Protein AF-A0A497LAI3-F1 (afdb_monomer_lite)

Foldseek 3Di:
DEAEAEQDPAWAWADADNDIDIHGHNPFHKDKDKDWDFDAWDADPNDTHTDTDIDIHDIPRDDDFDAPPPPPDPDDDDWDDDPDDTDDPLPVPRGDGNYAYEHDPSRLVNVASPPRYWYAPPPPQFDADPVRDGPHGHDIDHD

Radius of gyration: 18.86 Å; chains: 1; bounding box: 52×31×52 Å

Structure (mmCIF, N/CA/C/O backbone):
data_AF-A0A497LAI3-F1
#
_entry.id   AF-A0A497LAI3-F1
#
loop_
_atom_site.group_PDB
_atom_site.id
_atom_site.type_symbol
_atom_site.label_atom_id
_atom_site.label_alt_id
_atom_site.label_comp_id
_atom_site.label_asym_id
_atom_site.label_entity_id
_atom_site.label_seq_id
_atom_site.pdbx_PDB_ins_code
_atom_site.Cartn_x
_atom_site.Cartn_y
_atom_site.Cartn_z
_atom_site.occupancy
_atom_site.B_iso_or_equiv
_atom_site.auth_seq_id
_atom_site.auth_comp_id
_atom_site.auth_asym_id
_atom_site.auth_atom_id
_atom_site.pdbx_PDB_model_num
ATOM 1 N N . MET A 1 1 ? 11.352 2.449 -19.267 1.00 61.62 1 MET A N 1
ATOM 2 C CA . MET A 1 1 ? 9.940 2.072 -19.032 1.00 61.62 1 MET A CA 1
ATOM 3 C C . MET A 1 1 ? 9.819 1.631 -17.586 1.00 61.62 1 MET A C 1
ATOM 5 O O . MET A 1 1 ? 10.649 0.837 -17.163 1.00 61.62 1 MET A O 1
ATOM 9 N N . MET A 1 2 ? 8.850 2.164 -16.842 1.00 74.44 2 MET A N 1
ATOM 10 C CA . MET A 1 2 ? 8.642 1.835 -15.427 1.00 74.44 2 MET A CA 1
ATOM 11 C C . MET A 1 2 ? 8.018 0.441 -15.284 1.00 74.44 2 MET A C 1
ATOM 13 O O . MET A 1 2 ? 7.050 0.126 -15.982 1.00 74.44 2 MET A O 1
ATOM 17 N N . ARG A 1 3 ? 8.569 -0.398 -14.402 1.00 90.38 3 ARG A N 1
ATOM 18 C CA . ARG A 1 3 ? 8.082 -1.766 -14.154 1.00 90.38 3 ARG A CA 1
ATOM 19 C C . ARG A 1 3 ? 7.230 -1.810 -12.889 1.00 90.38 3 ARG A C 1
ATOM 21 O O . ARG A 1 3 ? 7.568 -1.169 -11.905 1.00 90.38 3 ARG A O 1
ATOM 28 N N . ILE A 1 4 ? 6.155 -2.597 -12.884 1.00 95.25 4 ILE A N 1
ATOM 29 C CA . ILE A 1 4 ? 5.364 -2.865 -11.675 1.00 95.25 4 ILE A CA 1
ATOM 30 C C . ILE A 1 4 ? 5.711 -4.243 -11.103 1.00 95.25 4 ILE A C 1
ATOM 32 O O . ILE A 1 4 ? 5.811 -5.219 -11.849 1.00 95.25 4 ILE A O 1
ATOM 36 N N . VAL A 1 5 ? 5.903 -4.327 -9.787 1.00 97.69 5 VAL A N 1
ATOM 37 C CA . VAL A 1 5 ? 6.296 -5.554 -9.083 1.00 97.69 5 VAL A CA 1
ATOM 38 C C . VAL A 1 5 ? 5.352 -5.782 -7.909 1.00 97.69 5 VAL A C 1
ATOM 40 O O . VAL A 1 5 ? 5.279 -4.976 -6.985 1.00 97.69 5 VAL A O 1
ATOM 43 N N . ASN A 1 6 ? 4.620 -6.892 -7.929 1.00 98.50 6 ASN A N 1
ATOM 44 C CA . ASN A 1 6 ? 3.705 -7.242 -6.851 1.00 98.50 6 ASN A CA 1
ATOM 45 C C . ASN A 1 6 ? 4.442 -7.989 -5.732 1.00 98.50 6 ASN A C 1
ATOM 47 O O . ASN A 1 6 ? 4.871 -9.131 -5.908 1.00 98.50 6 ASN A O 1
ATOM 51 N N . LEU A 1 7 ? 4.584 -7.329 -4.585 1.00 98.56 7 LEU A N 1
ATOM 52 C CA . LEU A 1 7 ? 5.184 -7.863 -3.364 1.00 98.56 7 LEU A CA 1
ATOM 53 C C . LEU A 1 7 ? 4.129 -8.360 -2.362 1.00 98.56 7 LEU A C 1
ATOM 55 O O . LEU A 1 7 ? 4.399 -8.463 -1.164 1.00 98.56 7 LEU A O 1
ATOM 59 N N . THR A 1 8 ? 2.914 -8.641 -2.830 1.00 98.06 8 THR A N 1
ATOM 60 C CA . THR A 1 8 ? 1.874 -9.310 -2.044 1.00 98.06 8 THR A CA 1
ATOM 61 C C . THR A 1 8 ? 1.844 -10.815 -2.358 1.00 98.06 8 THR A C 1
ATOM 63 O O . THR A 1 8 ? 2.359 -11.237 -3.396 1.00 98.06 8 THR A O 1
ATOM 66 N N . PRO A 1 9 ? 1.267 -11.660 -1.479 1.00 97.56 9 PRO A N 1
ATOM 67 C CA . PRO A 1 9 ? 1.228 -13.112 -1.692 1.00 97.56 9 PRO A CA 1
ATOM 68 C C . PRO A 1 9 ? 0.293 -13.562 -2.823 1.00 97.56 9 PRO A C 1
ATOM 70 O O . PRO A 1 9 ? 0.377 -14.706 -3.265 1.00 97.56 9 PRO A O 1
ATOM 73 N N . HIS A 1 10 ? -0.624 -12.696 -3.254 1.00 95.56 10 HIS A N 1
ATOM 74 C CA . HIS A 1 10 ? -1.696 -13.034 -4.184 1.00 95.56 10 HIS A CA 1
ATOM 75 C C . HIS A 1 10 ? -1.657 -12.128 -5.407 1.00 95.56 10 HIS A C 1
ATOM 77 O O . HIS A 1 10 ? -1.018 -11.075 -5.407 1.00 95.56 10 HIS A O 1
ATOM 83 N N . GLU A 1 11 ? -2.339 -12.542 -6.469 1.00 97.69 11 GLU A N 1
ATOM 84 C CA . GLU A 1 11 ? -2.521 -11.679 -7.626 1.00 97.69 11 GLU A CA 1
ATOM 85 C C . GLU A 1 11 ? -3.295 -10.410 -7.257 1.00 97.69 11 GLU A C 1
ATOM 87 O O . GLU A 1 11 ? -4.201 -10.424 -6.423 1.00 97.69 11 GLU A O 1
ATOM 92 N N . ILE A 1 12 ? -2.935 -9.306 -7.904 1.00 98.31 12 ILE A N 1
ATOM 93 C CA . ILE A 1 12 ? -3.687 -8.059 -7.818 1.00 98.31 12 ILE A CA 1
ATOM 94 C C . ILE A 1 12 ? -4.384 -7.844 -9.147 1.00 98.31 12 ILE A C 1
ATOM 96 O O . ILE A 1 12 ? -3.738 -7.693 -10.184 1.00 98.31 12 ILE A O 1
ATOM 100 N N . VAL A 1 13 ? -5.710 -7.818 -9.105 1.00 98.38 13 VAL A N 1
ATOM 101 C CA . VAL A 1 13 ? -6.540 -7.542 -10.272 1.00 98.38 13 VAL A CA 1
ATOM 102 C C . VAL A 1 13 ? -6.933 -6.071 -10.261 1.00 98.38 13 VAL A C 1
ATOM 104 O O . VAL A 1 13 ? -7.577 -5.593 -9.330 1.00 98.38 13 VAL A O 1
ATOM 107 N N . LEU A 1 14 ? -6.567 -5.359 -11.319 1.00 98.06 14 LEU A N 1
ATOM 108 C CA . LEU A 1 14 ? -7.001 -4.001 -11.605 1.00 98.06 14 LEU A CA 1
ATOM 109 C C . LEU A 1 14 ? -8.115 -4.022 -12.647 1.00 98.06 14 LEU A C 1
ATOM 111 O O . LEU A 1 14 ? -7.978 -4.666 -13.687 1.00 98.06 14 LEU A O 1
ATOM 115 N N . GLN A 1 15 ? -9.182 -3.271 -12.402 1.00 97.94 15 GLN A N 1
ATOM 116 C CA . GLN A 1 15 ? -10.223 -2.990 -13.386 1.00 97.94 15 GLN A CA 1
ATOM 117 C C . GLN A 1 15 ? -10.298 -1.476 -13.574 1.00 97.94 15 GLN A C 1
ATOM 119 O O . GLN A 1 15 ? -10.856 -0.766 -12.741 1.00 97.94 15 GLN A O 1
ATOM 124 N N . VAL A 1 16 ? -9.709 -0.974 -14.659 1.00 95.56 16 VAL A N 1
ATOM 125 C CA . VAL A 1 16 ? -9.631 0.466 -14.939 1.00 95.56 16 VAL A CA 1
ATOM 126 C C . VAL A 1 16 ? -10.202 0.732 -16.319 1.00 95.56 16 VAL A C 1
ATOM 128 O O . VAL A 1 16 ? -9.764 0.143 -17.311 1.00 95.56 16 VAL A O 1
ATOM 131 N N . SER A 1 17 ? -11.187 1.631 -16.388 1.00 91.12 17 SER A N 1
ATOM 132 C CA . SER A 1 17 ? -12.014 1.802 -17.587 1.00 91.12 17 SER A CA 1
ATOM 133 C C . SER A 1 17 ? -12.586 0.439 -18.024 1.00 91.12 17 SER A C 1
ATOM 135 O O . SER A 1 17 ? -13.178 -0.271 -17.214 1.00 91.12 17 SER A O 1
ATOM 137 N N . ASN A 1 18 ? -12.335 0.019 -19.265 1.00 91.50 18 ASN A N 1
ATOM 138 C CA . ASN A 1 18 ? -12.791 -1.263 -19.809 1.00 91.50 18 ASN A CA 1
ATOM 139 C C . ASN A 1 18 ? -11.685 -2.328 -19.857 1.00 91.50 18 ASN A C 1
ATOM 141 O O . ASN A 1 18 ? -11.802 -3.306 -20.593 1.00 91.50 18 ASN A O 1
ATOM 145 N N . LYS A 1 19 ? -10.583 -2.137 -19.122 1.00 96.56 19 LYS A N 1
ATOM 146 C CA . LYS A 1 19 ? -9.452 -3.070 -19.112 1.00 96.56 19 LYS A CA 1
ATOM 147 C C . LYS A 1 19 ? -9.316 -3.748 -17.758 1.00 96.56 19 LYS A C 1
ATOM 149 O O . LYS A 1 19 ? -9.312 -3.085 -16.721 1.00 96.56 19 LYS A O 1
ATOM 154 N N . ARG A 1 20 ? -9.133 -5.067 -17.808 1.00 97.50 20 ARG A N 1
ATOM 155 C CA . ARG A 1 20 ? -8.759 -5.899 -16.668 1.00 97.50 20 ARG A CA 1
ATOM 156 C C . ARG A 1 20 ? -7.283 -6.257 -16.778 1.00 97.50 20 ARG A C 1
ATOM 158 O O . ARG A 1 20 ? -6.852 -6.758 -17.812 1.00 97.50 20 ARG A O 1
ATOM 165 N N . ILE A 1 21 ? -6.516 -5.971 -15.736 1.00 97.19 21 ILE A N 1
ATOM 166 C CA . ILE A 1 21 ? -5.075 -6.215 -15.678 1.0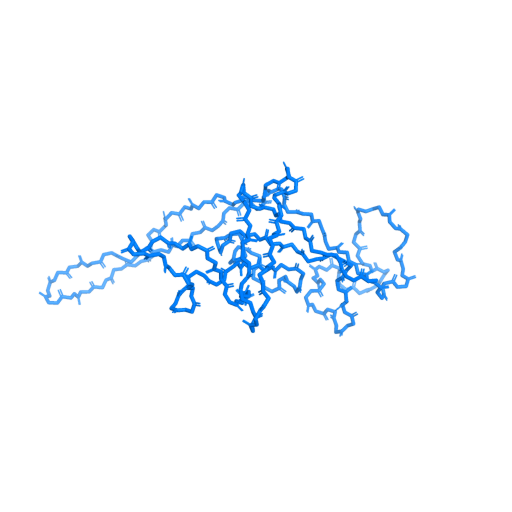0 97.19 21 ILE A CA 1
ATOM 167 C C . ILE A 1 21 ? -4.808 -7.054 -14.435 1.00 97.19 21 ILE A C 1
ATOM 169 O O . ILE A 1 21 ? -5.164 -6.644 -13.335 1.00 97.19 21 ILE A O 1
ATOM 173 N N . THR A 1 22 ? -4.165 -8.203 -14.598 1.00 97.94 22 THR A N 1
ATOM 174 C CA . THR A 1 22 ? -3.734 -9.041 -13.475 1.00 97.94 22 THR A CA 1
ATOM 175 C C . THR A 1 22 ? -2.235 -8.877 -13.280 1.00 97.94 22 THR A C 1
ATOM 177 O O . THR A 1 22 ? -1.459 -9.062 -14.215 1.00 97.94 22 THR A O 1
ATOM 180 N N . ILE A 1 23 ? -1.826 -8.527 -12.063 1.00 98.06 23 ILE A N 1
ATOM 181 C CA . ILE A 1 23 ? -0.425 -8.414 -11.670 1.00 98.06 23 ILE A CA 1
ATOM 182 C C . ILE A 1 23 ? -0.089 -9.640 -10.809 1.00 98.06 23 ILE A C 1
ATOM 184 O O . ILE A 1 23 ? -0.493 -9.688 -9.639 1.00 98.06 23 ILE A O 1
ATOM 188 N N . PRO A 1 24 ? 0.622 -10.644 -11.355 1.00 98.25 24 PRO A N 1
ATOM 189 C CA . PRO A 1 24 ? 0.955 -11.851 -10.610 1.00 98.25 24 PRO A CA 1
ATOM 190 C C . PRO A 1 24 ? 1.927 -11.531 -9.468 1.00 98.25 24 PRO A C 1
ATOM 192 O O . PRO A 1 24 ? 2.707 -10.581 -9.586 1.00 98.25 24 PRO A O 1
ATOM 195 N N . PRO A 1 25 ? 1.911 -12.303 -8.369 1.00 98.31 25 PRO A N 1
ATOM 196 C CA . PRO A 1 25 ? 2.889 -12.148 -7.301 1.00 98.31 25 PRO A CA 1
ATOM 197 C C . PRO A 1 25 ? 4.307 -12.361 -7.844 1.00 98.31 25 PRO A C 1
ATOM 199 O O . PRO A 1 25 ? 4.557 -13.256 -8.649 1.00 98.31 25 PRO A O 1
ATOM 202 N N . SER A 1 26 ? 5.258 -11.554 -7.381 1.00 98.00 26 SER A N 1
ATOM 203 C CA . SER A 1 26 ? 6.665 -11.648 -7.801 1.00 98.00 26 SER A CA 1
ATOM 204 C C . SER A 1 26 ? 7.419 -12.837 -7.192 1.00 98.00 26 SER A C 1
ATOM 206 O O . SER A 1 26 ? 8.564 -13.091 -7.558 1.00 98.00 26 SER A O 1
ATOM 208 N N . GLY A 1 27 ? 6.817 -13.522 -6.215 1.00 97.56 27 GLY A N 1
ATOM 209 C CA . GLY A 1 27 ? 7.474 -14.525 -5.371 1.00 97.56 27 GLY A CA 1
ATOM 210 C C . GLY A 1 27 ? 8.221 -13.934 -4.168 1.00 97.56 27 GLY A C 1
ATOM 211 O O . GLY A 1 27 ? 8.497 -14.653 -3.211 1.00 97.56 27 GLY A O 1
ATOM 212 N N . ARG A 1 28 ? 8.490 -12.621 -4.157 1.00 97.69 28 ARG A N 1
ATOM 213 C CA . ARG A 1 28 ? 8.965 -11.884 -2.977 1.00 97.69 28 ARG A CA 1
ATOM 214 C C . ARG A 1 28 ? 7.779 -11.223 -2.280 1.00 97.69 28 ARG A C 1
ATOM 216 O O . ARG A 1 28 ? 6.947 -10.618 -2.944 1.00 97.69 28 ARG A O 1
ATOM 223 N N . ILE A 1 29 ? 7.715 -11.312 -0.952 1.00 98.31 29 ILE A N 1
ATOM 224 C CA . ILE A 1 29 ? 6.621 -10.733 -0.160 1.00 98.31 29 ILE A CA 1
ATOM 225 C C . ILE A 1 29 ? 7.185 -9.676 0.785 1.00 98.31 29 ILE A C 1
ATOM 227 O O . ILE A 1 29 ? 8.052 -9.990 1.600 1.00 98.31 29 ILE A O 1
ATOM 231 N N . ALA A 1 30 ? 6.668 -8.450 0.701 1.00 98.12 30 ALA A N 1
ATOM 232 C CA . ALA A 1 30 ? 6.975 -7.399 1.661 1.00 98.12 30 ALA A CA 1
ATOM 233 C C . ALA A 1 30 ? 6.068 -7.524 2.893 1.00 98.12 30 ALA A C 1
ATOM 235 O O . ALA A 1 30 ? 4.853 -7.714 2.764 1.00 98.12 30 ALA A O 1
ATOM 236 N N . ARG A 1 31 ? 6.644 -7.424 4.092 1.00 97.44 31 ARG A N 1
ATOM 237 C CA . ARG A 1 31 ? 5.928 -7.572 5.366 1.00 97.44 31 ARG A CA 1
ATOM 238 C C . ARG A 1 31 ? 6.391 -6.533 6.372 1.00 97.44 31 ARG A C 1
ATOM 240 O O . ARG A 1 31 ? 7.513 -6.046 6.311 1.00 97.44 31 ARG A O 1
ATOM 247 N N . VAL A 1 32 ? 5.506 -6.222 7.307 1.00 97.62 32 VAL A N 1
ATOM 248 C CA . VAL A 1 32 ? 5.807 -5.398 8.470 1.00 97.62 32 VAL A CA 1
ATOM 249 C C . VAL A 1 32 ? 5.136 -6.024 9.683 1.00 97.62 32 VAL A C 1
ATOM 251 O O . VAL A 1 32 ? 3.990 -6.470 9.594 1.00 97.62 32 VAL A O 1
ATOM 254 N N . ALA A 1 33 ? 5.860 -6.104 10.795 1.00 96.25 33 ALA A N 1
ATOM 255 C CA . ALA A 1 33 ? 5.272 -6.481 12.073 1.00 96.25 33 ALA A CA 1
ATOM 256 C C . ALA A 1 33 ? 4.512 -5.284 12.660 1.00 96.25 33 ALA A C 1
ATOM 258 O O . ALA A 1 33 ? 4.936 -4.144 12.498 1.00 96.25 33 ALA A O 1
ATOM 259 N N . THR A 1 34 ? 3.410 -5.528 13.363 1.00 96.31 34 THR A N 1
ATOM 260 C CA . THR A 1 34 ? 2.640 -4.473 14.038 1.00 96.31 34 THR A CA 1
ATOM 261 C C . THR A 1 34 ? 2.497 -4.793 15.514 1.00 96.31 34 THR A C 1
ATOM 263 O O . THR A 1 34 ? 2.201 -5.937 15.864 1.00 96.31 34 THR A O 1
ATOM 266 N N . LYS A 1 35 ? 2.631 -3.783 16.371 1.00 96.06 35 LYS A N 1
ATOM 267 C CA . LYS A 1 35 ? 2.371 -3.878 17.809 1.00 96.06 35 LYS A CA 1
ATOM 268 C C . LYS A 1 35 ? 1.316 -2.847 18.200 1.00 96.06 35 LYS A C 1
ATOM 270 O O . LYS A 1 35 ? 1.428 -1.690 17.817 1.00 96.06 35 LYS A O 1
ATOM 275 N N . GLN A 1 36 ? 0.304 -3.262 18.962 1.00 97.19 36 GLN A N 1
ATOM 276 C CA . GLN A 1 36 ? -0.614 -2.318 19.603 1.00 97.19 36 GLN A CA 1
ATOM 277 C C . GLN A 1 36 ? 0.030 -1.810 20.892 1.00 97.19 36 GLN A C 1
ATOM 279 O O . GLN A 1 36 ? 0.456 -2.610 21.730 1.00 97.19 36 GLN A O 1
ATOM 284 N N . VAL A 1 37 ? 0.118 -0.494 21.037 1.00 96.94 37 VAL A N 1
ATOM 285 C CA . VAL A 1 37 ? 0.685 0.166 22.215 1.00 96.94 37 VAL A CA 1
ATOM 286 C C . VAL A 1 37 ? -0.374 1.082 22.802 1.00 96.94 37 VAL A C 1
ATOM 288 O O . VAL A 1 37 ? -0.983 1.862 22.075 1.00 96.94 37 VAL A O 1
ATOM 291 N N . TYR A 1 38 ? -0.626 0.932 24.102 1.00 97.44 38 TYR A N 1
ATOM 292 C CA . TYR A 1 38 ? -1.518 1.825 24.836 1.00 97.44 38 TYR A CA 1
ATOM 293 C C . TYR A 1 38 ? -0.961 3.248 24.756 1.00 97.44 38 TYR A C 1
ATOM 295 O O . TYR A 1 38 ? 0.227 3.450 25.013 1.00 97.44 38 TYR A O 1
ATOM 303 N N . GLU A 1 39 ? -1.802 4.205 24.385 1.00 97.44 39 GLU A N 1
ATOM 304 C CA . GLU A 1 39 ? -1.422 5.609 24.237 1.00 97.44 39 GLU A CA 1
ATOM 305 C C . GLU A 1 39 ? -2.120 6.488 25.277 1.00 97.44 39 GLU A C 1
ATOM 307 O O . GLU A 1 39 ? -1.443 7.265 25.944 1.00 97.44 39 GLU A O 1
ATOM 312 N N . ASP A 1 40 ? -3.435 6.339 25.456 1.00 97.81 40 ASP A N 1
ATOM 313 C CA . ASP A 1 40 ? -4.223 7.154 26.391 1.00 97.81 40 ASP A CA 1
ATOM 314 C C . ASP A 1 40 ? -5.580 6.489 26.709 1.00 97.81 40 ASP A C 1
ATOM 316 O O . ASP A 1 40 ? -5.834 5.364 26.279 1.00 97.81 40 ASP A O 1
ATOM 320 N N . SER A 1 41 ? -6.478 7.168 27.420 1.00 97.88 41 SER A N 1
ATOM 321 C CA . SER A 1 41 ? -7.887 6.792 27.558 1.00 97.88 41 SER A CA 1
ATOM 322 C C . SER A 1 41 ? -8.818 7.998 27.388 1.00 97.88 41 SER A C 1
ATOM 324 O O . SER A 1 41 ? -8.434 9.153 27.555 1.00 97.88 41 SER A O 1
ATOM 326 N N . VAL A 1 42 ? -10.073 7.743 27.012 1.00 98.19 42 VAL A N 1
ATOM 327 C CA . VAL A 1 42 ? -11.116 8.773 26.914 1.00 98.19 42 VAL A CA 1
ATOM 328 C C . VAL A 1 42 ? -12.396 8.309 27.594 1.00 98.19 42 VAL A C 1
ATOM 330 O O . VAL A 1 42 ? -12.811 7.160 27.455 1.00 98.19 42 VAL A O 1
ATOM 333 N N . THR A 1 43 ? -13.056 9.215 28.314 1.00 98.31 43 THR A N 1
ATOM 334 C CA . THR A 1 43 ? -14.343 8.927 28.955 1.00 98.31 43 THR A CA 1
ATOM 335 C C . THR A 1 43 ? -15.494 9.138 27.977 1.00 98.31 43 THR A C 1
ATOM 337 O O . THR A 1 43 ? -15.744 10.257 27.529 1.00 98.31 43 THR A O 1
ATOM 340 N N . VAL A 1 44 ? -16.255 8.079 27.701 1.00 97.88 44 VAL A N 1
ATOM 341 C CA . VAL A 1 44 ? -17.467 8.114 26.873 1.00 97.88 44 VAL A CA 1
ATOM 342 C C . VAL A 1 44 ? -18.646 7.647 27.719 1.00 97.88 44 VAL A C 1
ATOM 344 O O . VAL A 1 44 ? -18.679 6.505 28.167 1.00 97.88 44 VAL A O 1
ATOM 347 N N . ASN A 1 45 ? -19.619 8.532 27.968 1.00 97.06 45 ASN A N 1
ATOM 348 C CA . ASN A 1 45 ? -20.795 8.249 28.809 1.00 97.06 45 ASN A CA 1
ATOM 349 C C . ASN A 1 45 ? -20.445 7.697 30.208 1.00 97.06 45 ASN A C 1
ATOM 351 O O . ASN A 1 45 ? -21.130 6.821 30.730 1.00 97.06 45 ASN A O 1
ATOM 355 N N . GLY A 1 46 ? -19.358 8.195 30.806 1.00 96.19 46 GLY A N 1
ATOM 356 C CA . GLY A 1 46 ? -18.882 7.751 32.121 1.00 96.19 46 GLY A CA 1
ATOM 357 C C . GLY A 1 46 ? -18.075 6.447 32.116 1.00 96.19 46 GLY A C 1
ATOM 358 O O . GLY A 1 46 ? -17.676 6.000 33.186 1.00 96.19 46 GLY A O 1
ATOM 359 N N . VAL A 1 47 ? -17.811 5.851 30.948 1.00 97.88 47 VAL A N 1
ATOM 360 C CA . VAL A 1 47 ? -16.954 4.665 30.797 1.00 97.88 47 VAL A CA 1
ATOM 361 C C . VAL A 1 47 ? -15.596 5.084 30.246 1.00 97.88 47 VAL A C 1
ATOM 363 O O . VAL A 1 47 ? -15.531 5.778 29.233 1.00 97.88 47 VAL A O 1
ATOM 366 N N . GLU A 1 48 ? -14.519 4.653 30.898 1.00 97.75 48 GLU A N 1
ATOM 367 C CA . GLU A 1 48 ? -13.153 4.847 30.411 1.00 97.75 48 GLU A CA 1
ATOM 368 C C . GLU A 1 48 ? -12.856 3.867 29.266 1.00 97.75 48 GLU A C 1
ATOM 370 O O . GLU A 1 48 ? -12.957 2.649 29.428 1.00 97.75 48 GLU A O 1
ATOM 375 N N . VAL A 1 49 ? -12.515 4.399 28.093 1.00 98.31 49 VAL A N 1
ATOM 376 C CA . VAL A 1 49 ? -12.213 3.627 26.883 1.00 98.31 49 VAL A CA 1
ATOM 377 C C . VAL A 1 49 ? -10.739 3.823 26.525 1.00 98.31 49 VAL A C 1
ATOM 379 O O . VAL A 1 49 ? -10.331 4.964 26.298 1.00 98.31 49 VAL A O 1
ATOM 382 N N . PRO A 1 50 ? -9.924 2.755 26.445 1.00 98.06 50 PRO A N 1
ATOM 383 C CA . PRO A 1 50 ? -8.506 2.891 26.147 1.00 98.06 50 PRO A CA 1
ATOM 384 C C . PRO A 1 50 ? -8.266 3.188 24.663 1.00 98.06 50 PRO A C 1
ATOM 386 O O . PRO A 1 50 ? -8.882 2.600 23.771 1.00 98.06 50 PRO A O 1
ATOM 389 N N . ILE A 1 51 ? -7.311 4.071 24.409 1.00 98.31 51 ILE A N 1
ATOM 390 C CA . ILE A 1 51 ? -6.790 4.449 23.102 1.00 98.31 51 ILE A CA 1
ATOM 391 C C . ILE A 1 51 ? -5.476 3.698 22.896 1.00 98.31 51 ILE A C 1
ATOM 393 O O . ILE A 1 51 ? -4.530 3.823 23.673 1.00 98.31 51 ILE A O 1
ATOM 397 N N . TYR A 1 52 ? -5.422 2.911 21.825 1.00 97.75 52 TYR A N 1
ATOM 398 C CA . TYR A 1 52 ? -4.214 2.231 21.377 1.00 97.75 52 TYR A CA 1
ATOM 399 C C . TYR A 1 52 ? -3.776 2.798 20.035 1.00 97.75 52 TYR A C 1
ATOM 401 O O . TYR A 1 52 ? -4.603 3.059 19.159 1.00 97.75 52 TYR A O 1
ATOM 409 N N . ARG A 1 53 ? -2.463 2.895 19.850 1.00 95.88 53 ARG A N 1
ATOM 410 C CA . ARG A 1 53 ? -1.850 3.180 18.557 1.00 95.88 53 ARG A CA 1
ATOM 411 C C . ARG A 1 53 ? -1.165 1.944 18.000 1.00 95.88 53 ARG A C 1
ATOM 413 O O . ARG A 1 53 ? -0.660 1.093 18.736 1.00 95.88 53 ARG A O 1
ATOM 420 N N . THR A 1 54 ? -1.102 1.880 16.676 1.00 95.25 54 THR A N 1
ATOM 421 C CA . THR A 1 54 ? -0.328 0.853 15.978 1.00 95.25 54 THR A CA 1
ATOM 422 C C . THR A 1 54 ? 1.097 1.346 15.775 1.00 95.25 54 THR A C 1
ATOM 424 O O . THR A 1 54 ? 1.316 2.341 15.091 1.00 95.25 54 THR A O 1
ATOM 427 N N . GLU A 1 55 ? 2.067 0.623 16.321 1.00 95.94 55 GLU A N 1
ATOM 428 C CA . GLU A 1 55 ? 3.480 0.801 16.006 1.00 95.94 55 GLU A CA 1
ATOM 429 C C . GLU A 1 55 ? 3.904 -0.219 14.948 1.00 95.94 55 GLU A C 1
ATOM 431 O O . GLU A 1 55 ? 3.659 -1.424 15.081 1.00 95.94 55 GLU A O 1
ATOM 436 N N . PHE A 1 56 ? 4.539 0.271 13.884 1.00 96.12 56 PHE A N 1
ATOM 437 C CA . PHE A 1 56 ? 5.118 -0.563 12.839 1.00 96.12 56 PHE A CA 1
ATOM 438 C C . PHE A 1 56 ? 6.553 -0.941 13.206 1.00 96.12 56 PHE A C 1
ATOM 440 O O . PHE A 1 56 ? 7.361 -0.095 13.579 1.00 96.12 56 PHE A O 1
ATOM 447 N N . GLY A 1 57 ? 6.869 -2.227 13.090 1.00 94.56 57 GLY A N 1
ATOM 448 C CA . GLY A 1 57 ? 8.234 -2.725 13.168 1.00 94.56 57 GLY A CA 1
ATOM 449 C C . GLY A 1 57 ? 9.008 -2.484 11.871 1.00 94.56 57 GLY A C 1
ATOM 450 O O . GLY A 1 57 ? 8.558 -1.795 10.955 1.00 94.56 57 GLY A O 1
ATOM 451 N N . LYS A 1 58 ? 10.181 -3.114 11.768 1.00 93.31 58 LYS A N 1
ATOM 452 C CA . LYS A 1 58 ? 10.996 -3.076 10.551 1.00 93.31 58 LYS A CA 1
ATOM 453 C C . LYS A 1 58 ? 10.233 -3.688 9.371 1.00 93.31 58 LYS A C 1
ATOM 455 O O . LYS A 1 58 ? 9.648 -4.765 9.494 1.00 93.31 58 LYS A O 1
ATOM 460 N N . VAL A 1 59 ? 10.281 -3.015 8.222 1.00 96.12 59 VAL A N 1
ATOM 461 C CA . VAL A 1 59 ? 9.796 -3.579 6.958 1.00 96.12 59 VAL A CA 1
ATOM 462 C C . VAL A 1 59 ? 10.829 -4.543 6.388 1.00 96.12 59 VAL A C 1
ATOM 464 O O . VAL A 1 59 ? 12.011 -4.221 6.265 1.00 96.12 59 VAL A O 1
ATOM 467 N N . GLU A 1 60 ? 10.362 -5.723 6.004 1.00 95.94 60 GLU A N 1
ATOM 468 C CA . GLU A 1 60 ? 11.151 -6.779 5.378 1.00 95.94 60 GLU A CA 1
ATOM 469 C C . GLU A 1 60 ? 10.623 -7.071 3.973 1.00 95.94 60 GLU A C 1
ATOM 471 O O . GLU A 1 60 ? 9.447 -6.860 3.678 1.00 95.94 60 GLU A O 1
ATOM 476 N N . GLY A 1 61 ? 11.491 -7.554 3.082 1.00 95.19 61 GLY A N 1
ATOM 477 C CA . GLY A 1 61 ? 11.109 -7.955 1.723 1.00 95.19 61 GLY A CA 1
ATOM 478 C C . GLY A 1 61 ? 10.795 -6.807 0.754 1.00 95.19 61 GLY A C 1
ATOM 479 O O . GLY A 1 61 ? 10.561 -7.075 -0.425 1.00 95.19 61 GLY A O 1
ATOM 480 N N . LEU A 1 62 ? 10.833 -5.549 1.206 1.00 95.19 62 LEU A N 1
ATOM 481 C CA . LEU A 1 62 ? 10.756 -4.362 0.353 1.00 95.19 62 LEU A CA 1
ATOM 482 C C . LEU A 1 62 ? 12.160 -3.985 -0.162 1.00 95.19 62 LEU A C 1
A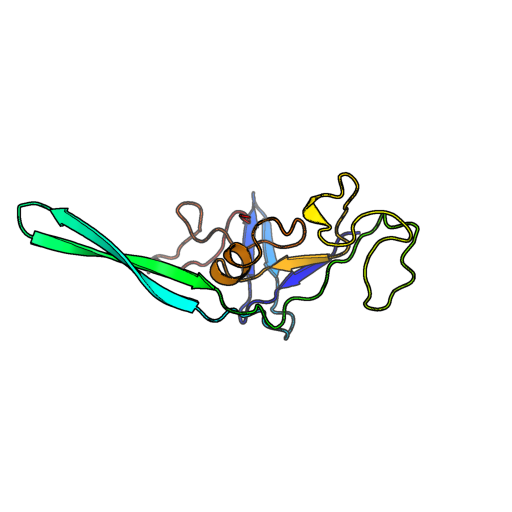TOM 484 O O . LEU A 1 62 ? 13.056 -3.762 0.655 1.00 95.19 62 LEU A O 1
ATOM 488 N N . PRO A 1 63 ? 12.387 -3.904 -1.485 1.00 91.69 63 PRO A N 1
ATOM 489 C CA . PRO A 1 63 ? 13.672 -3.472 -2.027 1.00 91.69 63 PRO A CA 1
ATOM 490 C C . PRO A 1 63 ? 14.018 -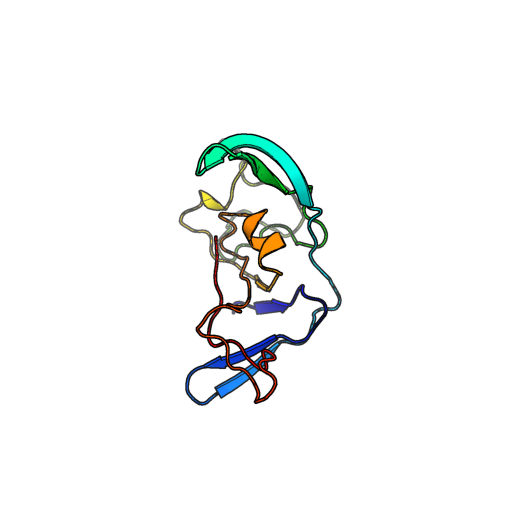2.002 -1.703 1.00 91.69 63 PRO A C 1
ATOM 492 O O . PRO A 1 63 ? 13.123 -1.184 -1.440 1.00 91.69 63 PRO A O 1
ATOM 495 N N . PRO A 1 64 ? 15.315 -1.635 -1.752 1.00 84.38 64 PRO A N 1
ATOM 496 C CA . PRO A 1 64 ? 15.734 -0.240 -1.651 1.00 84.38 64 PRO A CA 1
ATOM 497 C C . PRO A 1 64 ? 15.228 0.580 -2.848 1.00 84.38 64 PRO A C 1
ATOM 499 O O . PRO A 1 64 ? 14.724 0.040 -3.836 1.00 84.38 64 PRO A O 1
ATOM 502 N N . TYR A 1 65 ? 15.369 1.900 -2.753 1.00 78.69 65 TYR A N 1
ATOM 503 C CA . TYR A 1 65 ? 15.010 2.818 -3.828 1.00 78.69 65 TYR A CA 1
ATOM 504 C C . TYR A 1 65 ? 15.787 2.529 -5.116 1.00 78.69 65 TYR A C 1
ATOM 506 O O . TYR A 1 65 ? 16.967 2.182 -5.090 1.00 78.69 65 TYR A O 1
ATOM 514 N N . SER A 1 66 ? 15.126 2.734 -6.253 1.00 74.00 66 SER A N 1
ATOM 515 C CA . SER A 1 66 ? 15.745 2.682 -7.579 1.00 74.00 66 SER A CA 1
ATOM 516 C C . SER A 1 66 ? 15.239 3.857 -8.417 1.00 74.00 66 SER A C 1
ATOM 518 O O . SER A 1 66 ? 14.032 4.067 -8.512 1.00 74.00 66 SER A O 1
ATOM 520 N N . CYS A 1 67 ? 16.150 4.655 -8.983 1.00 74.69 67 CYS A N 1
ATOM 521 C CA . CYS A 1 67 ? 15.820 5.906 -9.672 1.00 74.69 67 CYS A CA 1
ATOM 522 C C . CYS A 1 67 ? 16.394 5.929 -11.095 1.00 74.69 67 CYS A C 1
ATOM 524 O O . CYS A 1 67 ? 17.571 5.630 -11.286 1.00 74.69 67 CYS A O 1
ATOM 526 N N . LEU A 1 68 ? 15.580 6.324 -12.079 1.00 74.12 68 LEU A N 1
ATOM 527 C CA . LEU A 1 68 ? 15.971 6.479 -13.486 1.00 74.12 68 LEU A CA 1
ATOM 528 C C . LEU A 1 68 ? 16.885 7.689 -13.729 1.00 74.12 68 LEU A C 1
ATOM 530 O O . LEU A 1 68 ? 17.735 7.646 -14.612 1.00 74.12 68 LEU A O 1
ATOM 534 N N . ASN A 1 69 ? 16.733 8.749 -12.933 1.00 68.50 69 ASN A N 1
ATOM 535 C CA . ASN A 1 69 ? 17.418 10.032 -13.136 1.00 68.50 69 ASN A CA 1
ATOM 536 C C . ASN A 1 69 ? 18.676 10.203 -12.281 1.00 68.50 69 ASN A C 1
ATOM 538 O O . ASN A 1 69 ? 19.241 11.298 -12.220 1.00 68.50 69 ASN A O 1
ATOM 542 N N . CYS A 1 70 ? 19.118 9.157 -11.580 1.00 64.00 70 CYS A N 1
ATOM 543 C CA . CYS A 1 70 ? 20.264 9.294 -10.699 1.00 64.00 70 CYS A CA 1
ATOM 544 C C . CYS A 1 70 ? 21.575 9.188 -11.483 1.00 64.00 70 CYS A C 1
ATOM 546 O O . CYS A 1 70 ? 22.074 8.102 -11.766 1.00 64.00 70 CYS A O 1
ATOM 548 N N . VAL A 1 71 ? 22.147 10.348 -11.809 1.00 52.81 71 VAL A N 1
ATOM 549 C CA . VAL A 1 71 ? 23.393 10.490 -12.584 1.00 52.81 71 VAL A CA 1
ATOM 550 C C . VAL A 1 71 ? 24.613 9.844 -11.900 1.00 52.81 71 VAL A C 1
ATOM 552 O O . VAL A 1 71 ? 25.623 9.603 -12.554 1.00 52.81 71 VAL A O 1
ATOM 555 N N . HIS A 1 72 ? 24.516 9.528 -10.603 1.00 49.59 72 HIS A N 1
ATOM 556 C CA . HIS A 1 72 ? 25.608 8.990 -9.784 1.00 49.59 72 HIS A CA 1
ATOM 557 C C . HIS A 1 72 ? 25.517 7.481 -9.484 1.00 49.59 72 HIS A C 1
ATOM 559 O O . HIS A 1 72 ? 26.453 6.927 -8.913 1.00 49.59 72 HIS A O 1
ATOM 565 N N . PHE A 1 73 ? 24.450 6.778 -9.887 1.00 50.72 73 PHE A N 1
ATOM 566 C CA . PHE A 1 73 ? 24.259 5.367 -9.525 1.00 50.72 73 PHE A CA 1
ATOM 567 C C . PHE A 1 73 ? 24.660 4.417 -10.655 1.00 50.72 73 PHE A C 1
ATOM 569 O O . PHE A 1 73 ? 23.866 4.070 -11.528 1.00 50.72 73 PHE A O 1
ATOM 576 N N . LYS A 1 74 ? 25.879 3.880 -10.576 1.00 40.78 74 LYS A N 1
ATOM 577 C CA . LYS A 1 74 ? 26.112 2.513 -11.054 1.00 40.78 74 LYS A CA 1
ATOM 578 C C . LYS A 1 74 ? 25.672 1.567 -9.935 1.00 40.78 74 LYS A C 1
ATOM 580 O O . LYS A 1 74 ? 26.372 1.442 -8.942 1.00 40.78 74 LYS A O 1
ATOM 585 N N . ASN A 1 75 ? 24.488 0.973 -10.097 1.00 50.84 75 ASN A N 1
ATOM 586 C CA . ASN A 1 75 ? 23.957 -0.212 -9.405 1.00 50.84 75 ASN A CA 1
ATOM 587 C C . ASN A 1 75 ? 24.901 -0.856 -8.362 1.00 50.84 75 ASN A C 1
ATOM 589 O O . ASN A 1 75 ? 25.806 -1.566 -8.789 1.00 50.84 75 ASN A O 1
ATOM 593 N N . ASN A 1 76 ? 24.684 -0.645 -7.050 1.00 43.28 76 ASN A N 1
ATOM 594 C CA . ASN A 1 76 ? 25.000 -1.591 -5.950 1.00 43.28 76 ASN A CA 1
ATOM 595 C C . ASN A 1 76 ? 24.844 -0.967 -4.537 1.00 43.28 76 ASN A C 1
ATOM 597 O O . ASN A 1 76 ? 25.826 -0.685 -3.862 1.00 43.28 76 ASN A O 1
ATOM 601 N N . GLY A 1 77 ? 23.610 -0.824 -4.043 1.00 49.16 77 GLY A N 1
ATOM 602 C CA . GLY A 1 77 ? 23.326 -0.952 -2.601 1.00 49.16 77 GLY A CA 1
ATOM 603 C C . GLY A 1 77 ? 23.955 0.026 -1.587 1.00 49.16 77 GLY A C 1
ATOM 604 O O . GLY A 1 77 ? 24.229 -0.418 -0.477 1.00 49.16 77 GLY A O 1
ATOM 605 N N . GLY A 1 78 ? 24.139 1.315 -1.888 1.00 41.94 78 GLY A N 1
ATOM 606 C CA . GLY A 1 78 ? 24.637 2.301 -0.911 1.00 41.94 78 GLY A CA 1
ATOM 607 C C . GLY A 1 78 ? 24.259 3.740 -1.272 1.00 41.94 78 GLY A C 1
ATOM 608 O O . GLY A 1 78 ? 24.010 4.022 -2.439 1.00 41.94 78 GLY A O 1
ATOM 609 N N . GLU A 1 79 ? 24.148 4.586 -0.251 1.00 43.56 79 GLU A N 1
ATOM 610 C CA . GLU A 1 79 ? 23.497 5.905 -0.171 1.00 43.56 79 GLU A CA 1
ATOM 611 C C . GLU A 1 79 ? 23.886 6.963 -1.221 1.00 43.56 79 GLU A C 1
ATOM 613 O O . GLU A 1 79 ? 24.981 6.978 -1.782 1.00 43.56 79 GLU A O 1
ATOM 618 N N . CYS A 1 80 ? 22.953 7.891 -1.458 1.00 45.94 80 CYS A N 1
ATOM 619 C CA . CYS A 1 80 ? 23.236 9.158 -2.123 1.00 45.94 80 CYS A CA 1
ATOM 620 C C . CYS A 1 80 ? 24.158 10.001 -1.232 1.00 45.94 80 CYS A C 1
ATOM 622 O O . CYS A 1 80 ? 23.793 10.171 -0.082 1.00 45.94 80 CYS A O 1
ATOM 624 N N . ASP A 1 81 ? 25.229 10.584 -1.789 1.00 49.41 81 ASP A N 1
ATOM 625 C CA . ASP A 1 81 ? 25.714 11.972 -1.573 1.00 49.41 81 ASP A CA 1
ATOM 626 C C . ASP A 1 81 ? 27.223 12.099 -1.247 1.00 49.41 81 ASP A C 1
ATOM 628 O O . ASP A 1 81 ? 27.695 11.498 -0.284 1.00 49.41 81 ASP A O 1
ATOM 632 N N . PRO A 1 82 ? 28.020 12.880 -2.006 1.00 46.44 82 PRO A N 1
ATOM 633 C CA . PRO A 1 82 ? 29.380 13.202 -1.584 1.00 46.44 82 PRO A CA 1
ATOM 634 C C . PRO A 1 82 ? 29.479 14.303 -0.508 1.00 46.44 82 PRO A C 1
ATOM 636 O O . PRO A 1 82 ? 30.481 14.311 0.201 1.00 46.44 82 PRO A O 1
ATOM 639 N N . GLU A 1 83 ? 28.514 15.231 -0.378 1.00 50.44 83 GLU A N 1
ATOM 640 C CA . GLU A 1 83 ? 28.639 16.407 0.523 1.00 50.44 83 GLU A CA 1
ATOM 641 C C . GLU A 1 83 ? 27.326 16.936 1.158 1.00 50.44 83 GLU A C 1
ATOM 643 O O . GLU A 1 83 ? 27.371 17.780 2.055 1.00 50.44 83 GLU A O 1
ATOM 648 N N . GLY A 1 84 ? 26.153 16.468 0.741 1.00 46.00 84 GLY A N 1
ATOM 649 C CA . GLY A 1 84 ? 24.844 16.783 1.324 1.00 46.00 84 GLY A CA 1
ATOM 650 C C . GLY A 1 84 ? 24.260 15.618 2.135 1.00 46.00 84 GLY A C 1
ATOM 651 O O . GLY A 1 84 ? 24.768 14.503 2.145 1.00 46.00 84 GLY A O 1
ATOM 652 N N . GLN A 1 85 ? 23.223 15.894 2.918 1.00 46.03 85 GLN A N 1
ATOM 653 C CA . GLN A 1 85 ? 22.737 14.983 3.955 1.00 46.03 85 GLN A CA 1
ATOM 654 C C . GLN A 1 85 ? 22.039 13.733 3.367 1.00 46.03 85 GLN A C 1
ATOM 656 O O . GLN A 1 85 ? 20.983 13.857 2.736 1.00 46.03 85 GLN A O 1
ATOM 661 N N . PRO A 1 86 ? 22.591 12.528 3.591 1.00 44.50 86 PRO A N 1
ATOM 662 C CA . PRO A 1 86 ? 22.269 11.328 2.831 1.00 44.50 86 PRO A CA 1
ATOM 663 C C . PRO A 1 86 ? 21.175 10.475 3.490 1.00 44.50 86 PRO A C 1
ATOM 665 O O . PRO A 1 86 ? 21.502 9.415 3.994 1.00 44.50 86 PRO A O 1
ATOM 668 N N . ASP A 1 87 ? 19.889 10.866 3.504 1.00 46.75 87 ASP A N 1
ATOM 669 C CA . ASP A 1 87 ? 18.901 9.993 4.192 1.00 46.75 87 ASP A CA 1
ATOM 670 C C . ASP A 1 87 ? 17.490 9.817 3.608 1.00 46.75 87 ASP A C 1
ATOM 672 O O . ASP A 1 87 ? 16.772 8.929 4.070 1.00 46.75 87 ASP A O 1
ATOM 676 N N . VAL A 1 88 ? 17.022 10.550 2.587 1.00 54.56 88 VAL A N 1
ATOM 677 C CA . VAL A 1 88 ? 15.650 10.276 2.092 1.00 54.56 88 VAL A CA 1
ATOM 678 C C . VAL A 1 88 ? 15.422 10.644 0.622 1.00 54.56 88 VAL A C 1
ATOM 680 O O . VAL A 1 88 ? 15.249 11.817 0.296 1.00 54.56 88 VAL A O 1
ATOM 683 N N . PRO A 1 89 ? 15.290 9.660 -0.292 1.00 55.81 89 PRO A N 1
ATOM 684 C CA . PRO A 1 89 ? 14.853 9.891 -1.677 1.00 55.81 89 PRO A CA 1
ATOM 685 C 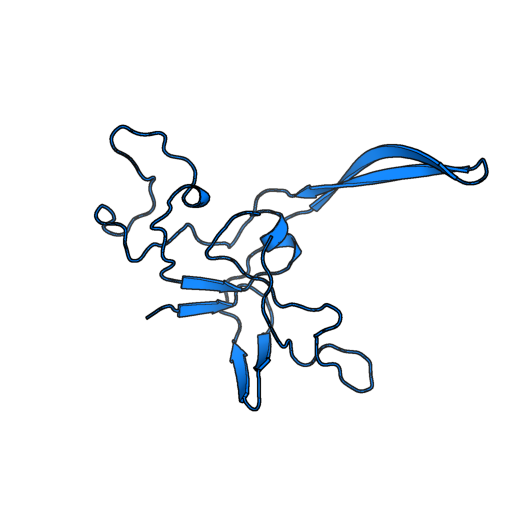C . PRO A 1 89 ? 13.488 10.584 -1.801 1.00 55.81 89 PRO A C 1
ATOM 687 O O . PRO A 1 89 ? 13.168 11.141 -2.850 1.00 55.81 89 PRO A O 1
ATOM 690 N N . GLU A 1 90 ? 12.698 10.613 -0.727 1.00 54.84 90 GLU A N 1
ATOM 691 C CA . GLU A 1 90 ? 11.465 11.400 -0.618 1.00 54.84 90 GLU A CA 1
ATOM 692 C C . GLU A 1 90 ? 11.703 12.906 -0.803 1.00 54.84 90 GLU A C 1
ATOM 694 O O . GLU A 1 90 ? 10.858 13.588 -1.386 1.00 54.84 90 GLU A O 1
ATOM 699 N N . GLN A 1 91 ? 12.874 13.399 -0.394 1.00 60.38 91 GLN A N 1
ATOM 700 C CA . GLN A 1 91 ? 13.289 14.800 -0.513 1.00 60.38 91 GLN A CA 1
ATOM 701 C C . GLN A 1 91 ? 13.916 15.122 -1.878 1.00 60.38 91 GLN A C 1
ATOM 703 O O . GLN A 1 91 ? 14.193 16.278 -2.184 1.00 60.38 91 GLN A O 1
ATOM 708 N N . CYS A 1 92 ? 14.133 14.115 -2.730 1.00 67.00 92 CYS A N 1
ATOM 709 C CA . CYS A 1 92 ? 14.615 14.342 -4.084 1.00 67.00 92 CYS A CA 1
ATOM 710 C C . CYS A 1 92 ? 13.441 14.716 -5.002 1.00 67.00 92 CYS A C 1
ATOM 712 O O . CYS A 1 92 ? 12.586 13.884 -5.330 1.00 67.00 92 CYS A O 1
ATOM 714 N N . ASP A 1 93 ? 13.432 15.963 -5.472 1.00 69.56 93 ASP A N 1
ATOM 715 C CA . ASP A 1 93 ? 12.422 16.480 -6.410 1.00 69.56 93 ASP A CA 1
ATOM 716 C C . ASP A 1 93 ? 12.543 15.890 -7.822 1.00 69.56 93 ASP A C 1
ATOM 718 O O . ASP A 1 93 ? 11.631 16.009 -8.637 1.00 69.56 93 ASP A O 1
ATOM 722 N N . ARG A 1 94 ? 13.664 15.221 -8.118 1.00 72.81 94 ARG A N 1
ATOM 723 C CA . ARG A 1 94 ? 13.931 14.559 -9.407 1.00 72.81 94 ARG A CA 1
ATOM 724 C C . ARG A 1 94 ? 13.781 13.039 -9.345 1.00 72.81 94 ARG A C 1
ATOM 726 O O . ARG A 1 94 ? 14.137 12.358 -10.308 1.00 72.81 94 ARG A O 1
ATOM 733 N N . 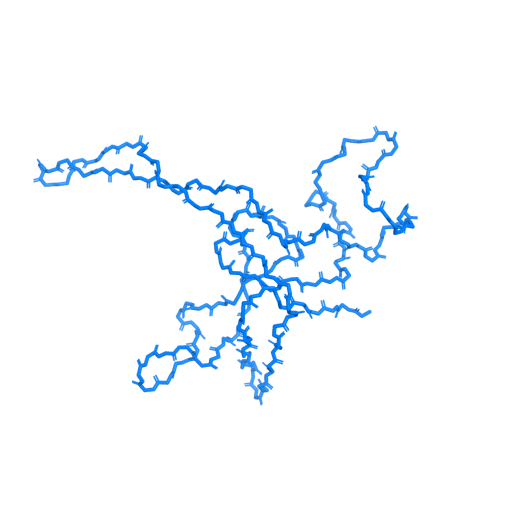PHE A 1 95 ? 13.310 12.499 -8.217 1.00 76.75 95 PHE A N 1
ATOM 734 C CA . PHE A 1 95 ? 13.150 11.059 -8.052 1.00 76.75 95 PHE A CA 1
ATOM 735 C C . PHE A 1 95 ? 12.125 10.515 -9.050 1.00 76.75 95 PHE A C 1
ATOM 737 O O . PHE A 1 95 ? 10.941 10.844 -8.986 1.00 76.75 95 PHE A O 1
ATOM 744 N N . GLU A 1 96 ? 12.587 9.642 -9.940 1.00 80.81 96 GLU A N 1
ATOM 745 C CA . GLU A 1 96 ? 11.746 8.931 -10.895 1.00 80.81 96 GLU A CA 1
ATOM 746 C C . GLU A 1 96 ? 11.959 7.425 -10.713 1.00 80.81 96 GLU A C 1
ATOM 748 O O . GLU A 1 96 ? 13.054 6.936 -11.001 1.00 80.81 96 GLU A O 1
ATOM 753 N N . PRO A 1 97 ? 10.964 6.681 -10.206 1.00 82.62 97 PRO A N 1
ATOM 754 C CA . PRO A 1 97 ? 11.151 5.281 -9.861 1.00 82.62 97 PRO A CA 1
ATOM 755 C C . PRO A 1 97 ? 11.370 4.400 -11.095 1.00 82.62 97 PRO A C 1
ATOM 757 O O . PRO A 1 97 ? 10.605 4.449 -12.059 1.00 82.62 97 PRO A O 1
ATOM 760 N N . LEU A 1 98 ? 12.389 3.539 -11.038 1.00 84.75 98 LEU A N 1
ATOM 761 C CA . LEU A 1 98 ? 12.593 2.490 -12.046 1.00 84.75 98 LEU A CA 1
ATOM 762 C C . LEU A 1 98 ? 11.513 1.402 -11.929 1.00 84.75 98 LEU A C 1
ATOM 764 O O . LEU A 1 98 ? 10.961 0.940 -12.935 1.00 84.75 98 LEU A O 1
ATOM 768 N N . GLU A 1 99 ? 11.204 1.013 -10.693 1.00 90.25 99 GLU A N 1
ATOM 769 C CA . GLU A 1 99 ? 10.179 0.030 -10.354 1.00 90.25 99 GLU A CA 1
ATOM 770 C C . GLU A 1 99 ? 9.157 0.625 -9.375 1.00 90.25 99 GLU A C 1
ATOM 772 O O . GLU A 1 99 ? 9.502 1.430 -8.515 1.00 90.25 99 GLU A O 1
ATOM 777 N N . VAL A 1 100 ? 7.896 0.207 -9.498 1.00 94.69 100 VAL A N 1
ATOM 778 C CA . VAL A 1 100 ? 6.826 0.486 -8.534 1.00 94.69 100 VAL A CA 1
ATOM 779 C C . VAL A 1 100 ? 6.437 -0.810 -7.840 1.00 94.69 100 VAL A C 1
ATOM 781 O O . VAL A 1 100 ? 6.071 -1.790 -8.496 1.00 94.69 100 VAL A O 1
ATOM 784 N N . TYR A 1 101 ? 6.471 -0.806 -6.512 1.00 97.44 101 TYR A N 1
ATOM 785 C CA . TYR A 1 101 ? 6.166 -1.968 -5.686 1.00 97.44 101 TYR A CA 1
ATOM 786 C C . TYR A 1 101 ? 4.730 -1.920 -5.173 1.00 97.44 101 TYR A C 1
ATOM 788 O O . TYR A 1 101 ? 4.346 -0.995 -4.457 1.00 97.44 101 TYR A O 1
ATOM 796 N N . VAL A 1 102 ? 3.944 -2.947 -5.497 1.00 98.44 102 VAL A N 1
ATOM 797 C CA . VAL A 1 102 ? 2.619 -3.157 -4.904 1.00 98.44 102 VAL A CA 1
ATOM 798 C C . VAL A 1 102 ? 2.786 -3.943 -3.610 1.00 98.44 102 VAL A C 1
ATOM 800 O O . VAL A 1 102 ? 3.283 -5.067 -3.629 1.00 98.44 102 VAL A O 1
ATOM 803 N N . VAL A 1 103 ? 2.374 -3.367 -2.487 1.00 98.44 103 VAL A N 1
ATOM 804 C CA . VAL A 1 103 ? 2.479 -3.959 -1.146 1.00 98.44 103 VAL A CA 1
ATOM 805 C C . VAL A 1 103 ? 1.114 -3.952 -0.446 1.00 98.44 103 VAL A C 1
ATOM 807 O O . VAL A 1 103 ? 0.128 -3.445 -0.978 1.00 98.44 103 VAL A O 1
ATOM 810 N N . SER A 1 104 ? 1.034 -4.513 0.763 1.00 97.38 104 SER A N 1
ATOM 811 C CA . SER A 1 104 ? -0.158 -4.348 1.606 1.00 97.38 104 SER A CA 1
ATOM 812 C C . SER A 1 104 ? -0.268 -2.918 2.147 1.00 97.38 104 SER A C 1
ATOM 814 O O . SER A 1 104 ? 0.744 -2.248 2.352 1.00 97.38 104 SER A O 1
ATOM 816 N N . SER A 1 105 ? -1.482 -2.471 2.474 1.00 96.06 105 SER A N 1
ATOM 817 C CA . SER A 1 105 ? -1.694 -1.149 3.078 1.00 96.06 105 SER A CA 1
ATOM 818 C C . SER A 1 105 ? -0.933 -0.954 4.393 1.00 96.06 105 SER A C 1
ATOM 820 O O . SER A 1 105 ? -0.552 0.167 4.705 1.00 96.06 105 SER A O 1
ATOM 822 N N . LEU A 1 106 ? -0.680 -2.018 5.167 1.00 95.81 106 LEU A N 1
ATOM 823 C CA . LEU A 1 106 ? 0.128 -1.938 6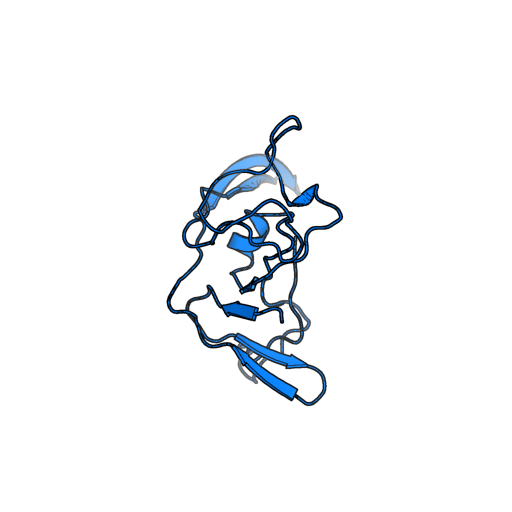.392 1.00 95.81 106 LEU A CA 1
ATOM 824 C C . LEU A 1 106 ? 1.595 -1.630 6.078 1.00 95.81 106 LEU A C 1
ATOM 826 O O . LEU A 1 106 ? 2.183 -0.751 6.697 1.00 95.81 106 LEU A O 1
ATOM 830 N N . VAL A 1 107 ? 2.173 -2.317 5.087 1.00 97.44 107 VAL A N 1
ATOM 831 C CA . VAL A 1 107 ? 3.555 -2.056 4.657 1.00 97.44 107 VAL A CA 1
ATOM 832 C C . VAL A 1 107 ? 3.675 -0.643 4.106 1.00 97.44 107 VAL A C 1
ATOM 834 O O . VAL A 1 107 ? 4.598 0.064 4.482 1.00 97.44 107 VAL A O 1
ATOM 837 N N . ALA A 1 108 ? 2.739 -0.213 3.259 1.00 96.94 108 ALA A N 1
ATOM 838 C CA . ALA A 1 108 ? 2.780 1.123 2.676 1.00 96.94 108 ALA A CA 1
ATOM 839 C C . ALA A 1 108 ? 2.638 2.242 3.727 1.00 96.94 108 ALA A C 1
ATOM 841 O O . ALA A 1 108 ? 3.324 3.251 3.618 1.00 96.94 108 ALA A O 1
ATOM 842 N N . GLN A 1 109 ? 1.827 2.048 4.775 1.00 95.81 109 GLN A N 1
ATOM 843 C CA . GLN A 1 109 ? 1.765 2.971 5.919 1.00 95.81 109 GLN A CA 1
ATOM 844 C C . GLN A 1 109 ? 3.076 3.017 6.712 1.00 95.81 109 GLN A C 1
ATOM 846 O O . GLN A 1 109 ? 3.488 4.089 7.147 1.00 95.81 109 GLN A O 1
ATOM 851 N N . ALA A 1 110 ? 3.747 1.874 6.878 1.00 95.38 110 ALA A N 1
ATOM 852 C CA . ALA A 1 110 ? 5.026 1.795 7.582 1.00 95.38 110 ALA A CA 1
ATOM 853 C C . ALA A 1 110 ? 6.179 2.497 6.845 1.00 95.38 110 ALA A C 1
ATOM 855 O O . ALA A 1 110 ? 7.183 2.832 7.465 1.00 95.38 110 ALA A O 1
ATOM 856 N N . VAL A 1 111 ? 6.042 2.719 5.534 1.00 92.62 111 VAL A N 1
ATOM 857 C CA . VAL A 1 111 ? 7.018 3.440 4.699 1.00 92.62 111 VAL A CA 1
ATOM 858 C C . VAL A 1 111 ? 6.401 4.677 4.049 1.00 92.62 111 VAL A C 1
ATOM 860 O O . VAL A 1 111 ? 6.646 4.974 2.879 1.00 92.62 111 VAL A O 1
ATOM 863 N N . LYS A 1 112 ? 5.554 5.370 4.817 1.00 91.00 112 LYS A N 1
ATOM 864 C CA . LYS A 1 112 ? 4.911 6.622 4.422 1.00 91.00 112 LYS A CA 1
ATOM 865 C C . LYS A 1 112 ? 5.921 7.562 3.754 1.00 91.00 112 LYS A C 1
ATOM 867 O O . LYS A 1 112 ? 6.965 7.812 4.340 1.00 91.00 112 LYS A O 1
ATOM 872 N N . GLY A 1 113 ? 5.582 8.074 2.570 1.00 87.50 113 GLY A N 1
ATOM 873 C CA . GLY A 1 113 ? 6.452 8.940 1.768 1.00 87.50 113 GLY A CA 1
ATOM 874 C C . GLY A 1 113 ? 7.220 8.239 0.636 1.00 87.50 113 GLY A C 1
ATOM 875 O O . GLY A 1 113 ? 7.585 8.905 -0.341 1.00 87.50 113 GLY A O 1
ATOM 876 N N . ARG A 1 114 ? 7.371 6.900 0.658 1.00 88.69 114 ARG A N 1
ATOM 877 C CA . ARG A 1 114 ? 7.994 6.125 -0.436 1.00 88.69 114 ARG A CA 1
ATOM 878 C C . ARG A 1 114 ? 7.263 6.332 -1.765 1.00 88.69 114 ARG A C 1
ATOM 880 O O . ARG A 1 114 ? 6.250 5.693 -2.058 1.00 88.69 114 ARG A O 1
ATOM 887 N N . LYS A 1 115 ? 7.828 7.175 -2.635 1.00 87.44 115 LYS A N 1
ATOM 888 C CA . LYS A 1 115 ? 7.260 7.531 -3.952 1.00 87.44 115 LYS A CA 1
ATOM 889 C C . LYS A 1 115 ? 7.190 6.361 -4.951 1.00 87.44 115 LYS A C 1
ATOM 891 O O . LYS A 1 115 ? 6.520 6.481 -5.976 1.00 87.44 115 LYS A O 1
ATOM 896 N N . ASP A 1 116 ? 7.856 5.243 -4.676 1.00 91.88 116 ASP A N 1
ATOM 897 C CA . ASP A 1 116 ? 7.882 4.012 -5.479 1.00 91.88 116 ASP A CA 1
ATOM 898 C C . ASP A 1 116 ? 6.993 2.887 -4.913 1.00 91.88 116 ASP A C 1
ATOM 900 O O . ASP A 1 116 ? 6.890 1.821 -5.515 1.00 91.88 116 ASP A O 1
ATOM 904 N N . VAL A 1 117 ? 6.310 3.108 -3.788 1.00 95.62 117 VAL A N 1
ATOM 905 C CA . VAL A 1 117 ? 5.436 2.115 -3.147 1.00 95.62 117 VAL A CA 1
ATOM 906 C C . VAL A 1 117 ? 3.971 2.480 -3.369 1.00 95.62 117 VAL A C 1
ATOM 908 O O . VAL A 1 117 ? 3.595 3.651 -3.379 1.00 95.62 117 VAL A O 1
ATOM 911 N N . VAL A 1 118 ? 3.126 1.476 -3.588 1.00 97.81 118 VAL A N 1
ATOM 912 C CA . VAL A 1 118 ? 1.667 1.614 -3.673 1.00 97.81 118 VAL A CA 1
ATOM 913 C C . VAL A 1 118 ? 0.974 0.425 -3.014 1.00 97.81 118 VAL A C 1
ATOM 915 O O . VAL A 1 118 ? 1.524 -0.672 -2.969 1.00 97.81 118 VAL A O 1
ATOM 918 N N . ALA A 1 119 ? -0.265 0.605 -2.568 1.00 98.25 119 ALA A N 1
ATOM 919 C CA . ALA A 1 119 ? -1.138 -0.503 -2.183 1.00 98.25 119 ALA A CA 1
ATOM 920 C C . ALA A 1 119 ? -2.429 -0.496 -3.012 1.00 98.25 119 ALA A C 1
ATOM 922 O O . ALA A 1 119 ? -2.860 0.574 -3.455 1.00 98.25 119 ALA A O 1
ATOM 923 N N . PRO A 1 120 ? -3.072 -1.655 -3.234 1.00 98.06 120 PRO A N 1
ATOM 924 C CA . PRO A 1 120 ? -4.406 -1.701 -3.828 1.00 98.06 120 PRO A CA 1
ATOM 925 C C . PRO A 1 120 ? -5.409 -0.904 -2.973 1.00 98.06 120 PRO A C 1
ATOM 927 O O . PRO A 1 120 ? -5.410 -1.015 -1.744 1.00 98.06 120 PRO A O 1
ATOM 930 N N . ASP A 1 121 ? -6.272 -0.100 -3.605 1.00 97.69 121 ASP A N 1
ATOM 931 C CA . ASP A 1 121 ? -7.394 0.530 -2.896 1.00 97.69 121 ASP A CA 1
ATOM 932 C C . ASP A 1 121 ? -8.522 -0.489 -2.697 1.00 97.69 121 ASP A C 1
ATOM 934 O O . ASP A 1 121 ? -9.348 -0.724 -3.578 1.00 97.69 121 ASP A O 1
ATOM 938 N N . THR A 1 122 ? -8.538 -1.112 -1.519 1.00 95.69 122 THR A N 1
ATOM 939 C CA . THR A 1 122 ? -9.562 -2.076 -1.090 1.00 95.69 122 THR A CA 1
ATOM 940 C C . THR A 1 122 ? -10.777 -1.416 -0.425 1.00 95.69 122 THR A C 1
ATOM 942 O O . THR A 1 122 ? -11.602 -2.108 0.179 1.00 95.69 122 THR A O 1
ATOM 945 N N . GLY A 1 123 ? -10.868 -0.084 -0.483 1.00 94.81 123 GLY A N 1
ATOM 946 C CA . GLY A 1 123 ? -11.925 0.721 0.114 1.00 94.81 123 GLY A CA 1
ATOM 947 C C . GLY A 1 123 ? -13.239 0.711 -0.684 1.00 94.81 123 GLY A C 1
ATOM 948 O O . GLY A 1 123 ? -13.570 -0.281 -1.342 1.00 94.81 123 GLY A O 1
ATOM 949 N N . PRO A 1 124 ? -14.013 1.813 -0.645 1.00 95.69 124 PRO A N 1
ATOM 950 C CA . PRO A 1 124 ? -15.321 1.906 -1.304 1.00 95.69 124 PRO A CA 1
ATOM 951 C C . PRO A 1 124 ? -15.289 1.760 -2.830 1.00 95.69 124 PRO A C 1
ATOM 953 O O . PRO A 1 124 ? -16.315 1.477 -3.437 1.00 95.69 124 PRO A O 1
ATOM 956 N N . THR A 1 125 ? -14.128 1.965 -3.459 1.00 96.00 125 THR A N 1
ATOM 957 C CA . THR A 1 125 ? -13.972 1.899 -4.923 1.00 96.00 125 THR A CA 1
ATOM 958 C C . THR A 1 125 ? -13.598 0.508 -5.438 1.00 96.00 125 THR A C 1
ATOM 960 O O . THR A 1 125 ? -13.463 0.315 -6.649 1.00 96.00 125 THR A O 1
ATOM 963 N N . ALA A 1 126 ? -13.401 -0.460 -4.537 1.00 97.44 126 ALA A N 1
ATOM 964 C CA . ALA A 1 126 ? -13.101 -1.836 -4.897 1.00 97.44 126 ALA A CA 1
ATOM 965 C C . ALA A 1 126 ? -14.334 -2.527 -5.491 1.00 97.44 126 ALA A C 1
ATOM 967 O O . ALA A 1 126 ? -15.454 -2.363 -5.006 1.00 97.44 126 ALA A O 1
ATOM 968 N N . ILE A 1 127 ? -14.119 -3.353 -6.511 1.00 97.50 127 ILE A N 1
ATOM 969 C CA . ILE A 1 127 ? -15.179 -4.147 -7.129 1.00 97.50 127 ILE A CA 1
ATOM 970 C C . ILE A 1 127 ? -15.315 -5.449 -6.352 1.00 97.50 127 ILE A C 1
ATOM 972 O O . ILE A 1 127 ? -14.325 -6.147 -6.106 1.00 97.50 127 ILE A O 1
ATOM 976 N N . ARG A 1 128 ? -16.551 -5.778 -5.976 1.00 97.75 128 ARG A N 1
ATOM 977 C CA . ARG A 1 128 ? -16.878 -6.938 -5.148 1.00 97.75 128 ARG A CA 1
ATOM 978 C C . ARG A 1 128 ? -17.837 -7.879 -5.865 1.00 97.75 128 ARG A C 1
ATOM 980 O O . ARG A 1 128 ? -18.649 -7.427 -6.667 1.00 97.75 128 ARG A O 1
ATOM 987 N N . ASN A 1 129 ? -17.721 -9.174 -5.589 1.00 97.25 129 ASN A N 1
ATOM 988 C CA . ASN A 1 129 ? -18.718 -10.155 -6.016 1.00 97.25 129 ASN A CA 1
ATOM 989 C C . ASN A 1 129 ? -19.967 -10.112 -5.115 1.00 97.25 129 ASN A C 1
ATOM 991 O O . ASN A 1 129 ? -20.035 -9.340 -4.157 1.00 97.25 129 ASN A O 1
ATOM 995 N N . GLU A 1 130 ? -20.944 -10.968 -5.412 1.00 97.69 130 GLU A N 1
ATOM 996 C CA . GLU A 1 130 ? -22.202 -11.095 -4.660 1.00 97.69 130 GLU A CA 1
ATOM 997 C C . GLU A 1 130 ? -21.988 -11.459 -3.180 1.00 97.69 130 GLU A C 1
ATOM 999 O O . GLU A 1 130 ? -22.799 -11.107 -2.330 1.00 97.69 130 GLU A O 1
ATOM 1004 N N . GLN A 1 131 ? -20.869 -12.112 -2.850 1.00 97.44 131 GLN A N 1
ATOM 1005 C CA . GLN A 1 131 ? -20.474 -12.464 -1.483 1.00 97.44 131 GLN A CA 1
ATOM 1006 C C . GLN A 1 131 ? -19.698 -11.336 -0.774 1.00 97.44 131 GLN A C 1
ATOM 1008 O O . GLN A 1 131 ? -19.206 -11.523 0.339 1.00 97.44 131 GLN A O 1
ATOM 1013 N N . GLY A 1 132 ? -19.540 -10.170 -1.407 1.00 95.94 132 GLY A N 1
ATOM 1014 C CA . GLY A 1 132 ? -18.830 -9.016 -0.850 1.00 95.94 132 GLY A CA 1
ATOM 1015 C C . GLY A 1 132 ? -17.299 -9.117 -0.885 1.00 95.94 132 GLY A C 1
ATOM 1016 O O . GLY A 1 132 ? -16.612 -8.218 -0.383 1.00 95.94 132 GLY A O 1
ATOM 1017 N N . GLN A 1 133 ? -16.742 -10.170 -1.491 1.00 96.44 133 GLN A N 1
ATOM 1018 C CA . GLN A 1 133 ? -15.299 -10.368 -1.634 1.00 96.44 133 GLN A CA 1
ATOM 1019 C C . GLN A 1 133 ? -14.744 -9.464 -2.733 1.00 96.44 133 GLN A C 1
ATOM 1021 O O . GLN A 1 133 ? -15.371 -9.291 -3.775 1.00 96.44 133 GLN A O 1
ATOM 1026 N N . ILE A 1 134 ? -13.550 -8.912 -2.521 1.00 96.69 134 ILE A N 1
ATOM 1027 C CA . ILE A 1 134 ? -12.882 -8.058 -3.509 1.00 96.69 134 ILE A CA 1
ATOM 1028 C C . ILE A 1 134 ? -12.382 -8.924 -4.667 1.00 96.69 134 ILE A C 1
ATOM 1030 O O . ILE A 1 134 ? -11.571 -9.821 -4.459 1.00 96.69 134 ILE A O 1
ATOM 1034 N N . VAL A 1 135 ? -12.842 -8.626 -5.884 1.00 97.62 135 VAL A N 1
ATOM 1035 C CA . VAL A 1 135 ? -12.437 -9.327 -7.119 1.00 97.62 135 VAL A CA 1
ATOM 1036 C C . VAL A 1 135 ? -11.565 -8.474 -8.040 1.00 97.62 135 VAL A C 1
ATOM 1038 O O . VAL A 1 135 ? -10.928 -9.008 -8.949 1.00 97.62 135 VAL A O 1
ATOM 1041 N N . ALA A 1 136 ? -11.547 -7.156 -7.826 1.00 98.06 136 ALA A N 1
ATOM 1042 C CA . ALA A 1 136 ? -10.635 -6.215 -8.464 1.00 98.06 136 ALA A CA 1
ATOM 1043 C C . ALA A 1 136 ? -10.599 -4.888 -7.692 1.00 98.06 136 ALA A C 1
ATOM 1045 O O . ALA A 1 136 ? -11.547 -4.538 -6.988 1.00 98.06 136 ALA A O 1
ATOM 1046 N N . VAL A 1 137 ? -9.534 -4.114 -7.879 1.00 98.38 137 VAL A N 1
ATOM 1047 C CA . VAL A 1 137 ? -9.455 -2.713 -7.444 1.00 98.38 137 VAL A CA 1
ATOM 1048 C C . VAL A 1 137 ? -9.401 -1.787 -8.653 1.00 98.38 137 VAL A C 1
ATOM 1050 O O . VAL A 1 137 ? -8.959 -2.171 -9.733 1.00 98.38 137 VAL A O 1
ATOM 1053 N N . THR A 1 138 ? -9.879 -0.558 -8.495 1.00 97.75 138 THR A N 1
ATOM 1054 C CA . THR A 1 138 ? -9.952 0.421 -9.596 1.00 97.75 138 THR A CA 1
ATOM 1055 C C . THR A 1 138 ? -8.772 1.385 -9.607 1.00 97.75 138 THR A C 1
ATOM 1057 O O . THR A 1 138 ? -8.561 2.110 -10.578 1.00 97.75 138 THR A O 1
ATOM 1060 N N . ARG A 1 139 ? -7.984 1.401 -8.529 1.00 97.38 139 ARG A N 1
ATOM 1061 C CA . ARG A 1 139 ? -6.831 2.281 -8.357 1.00 97.38 139 ARG A CA 1
ATOM 1062 C C . ARG A 1 139 ? -5.878 1.753 -7.290 1.00 97.38 139 ARG A C 1
ATOM 1064 O O . ARG A 1 139 ? -6.202 0.850 -6.517 1.00 97.38 139 ARG A O 1
ATOM 1071 N N . PHE A 1 140 ? -4.709 2.372 -7.253 1.00 97.88 140 PHE A N 1
ATOM 1072 C CA . PHE A 1 140 ? -3.759 2.264 -6.158 1.00 97.88 140 PHE A CA 1
ATOM 1073 C C . PHE A 1 140 ? -3.859 3.474 -5.225 1.00 97.88 140 PHE A C 1
ATOM 1075 O O . PHE A 1 140 ? -4.354 4.530 -5.618 1.00 97.88 140 PHE A O 1
ATOM 1082 N N . GLN A 1 141 ? -3.341 3.321 -4.011 1.00 96.56 141 GLN A N 1
ATOM 1083 C CA . GLN A 1 141 ? -3.230 4.368 -2.999 1.00 96.56 141 GLN A CA 1
ATOM 1084 C C . GLN A 1 141 ? -1.820 4.412 -2.394 1.00 96.56 141 GLN A C 1
ATOM 1086 O O . GLN A 1 141 ? -1.059 3.441 -2.476 1.00 96.56 141 GLN A O 1
ATOM 1091 N N . ARG A 1 142 ? -1.486 5.566 -1.812 1.00 92.88 142 ARG A N 1
ATOM 1092 C CA . ARG A 1 142 ? -0.218 5.879 -1.142 1.00 92.88 142 ARG A CA 1
ATOM 1093 C C . ARG A 1 142 ? -0.490 6.622 0.164 1.00 92.88 142 ARG A C 1
ATOM 1095 O O . ARG A 1 142 ? -1.587 7.153 0.335 1.00 92.88 142 ARG A O 1
ATOM 1102 N N . TRP A 1 143 ? 0.518 6.666 1.032 1.00 89.56 143 TRP A N 1
ATOM 1103 C CA . TRP A 1 143 ? 0.497 7.342 2.327 1.00 89.56 143 TRP A CA 1
ATOM 1104 C C . TRP A 1 143 ? 1.649 8.331 2.433 1.00 89.56 143 TRP A C 1
ATOM 1106 O O . TRP A 1 143 ? 2.748 8.005 1.926 1.00 89.56 143 TRP A O 1
#

Secondary structure (DSSP, 8-state):
-PEEEE-SSS-EEEEETTEEEEE-B-S---EEEEEEEEEEEEEETTEEEEEEEEEEEEEESPPPP-BTT-TT--SSS----SSS--S-GGG-TT--BSEEEE--HHHHHHTTT-TTEEEE--STTSEE-TTS-EEEBS-EE--

Sequence (143 aa):
MMRIVNLTPHEIVLQVSNKRITIPPSGRIARVATKQVYEDSVTVNGVEVPIYRTEFGKVEGLPPYSCLNCVHFKNNGGECDPEGQPDVPEQCDRFEPLEVYVVSSLVAQAVKGRKDVVAPDTGPTAIRNEQGQIVAVTRFQRW

pLDDT: mean 86.84, std 17.6, range [40.78, 98.56]